Protein AF-A0A1H8N2S2-F1 (afdb_monomer_lite)

Structure (mmCIF, N/CA/C/O backbone):
data_AF-A0A1H8N2S2-F1
#
_entry.id   AF-A0A1H8N2S2-F1
#
loop_
_atom_site.group_PDB
_atom_site.id
_atom_site.type_symbol
_atom_site.label_atom_id
_atom_site.label_alt_id
_atom_site.label_comp_id
_atom_site.label_asym_id
_atom_site.label_entity_id
_atom_site.label_seq_id
_atom_site.pdbx_PDB_ins_code
_atom_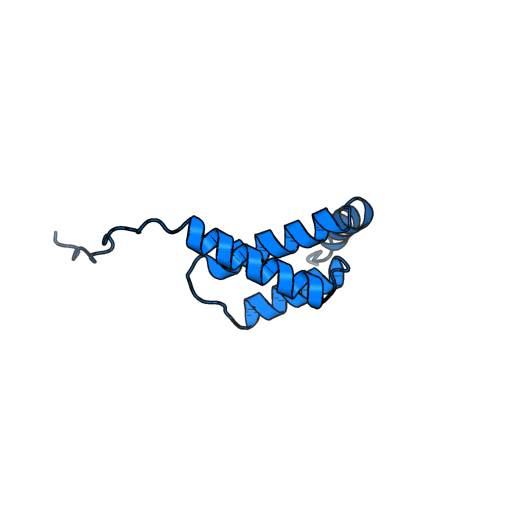site.Cartn_x
_atom_site.Cartn_y
_atom_site.Cartn_z
_atom_site.occupancy
_atom_site.B_iso_or_equiv
_atom_site.auth_seq_id
_atom_site.auth_comp_id
_atom_site.auth_asym_id
_atom_site.auth_atom_id
_atom_site.pdbx_PDB_model_num
ATOM 1 N N . MET A 1 1 ? -21.318 -27.434 -14.359 1.00 37.22 1 MET A N 1
ATOM 2 C CA . MET A 1 1 ? -19.907 -26.992 -14.448 1.00 37.22 1 MET A CA 1
ATOM 3 C C . MET A 1 1 ? -19.875 -25.468 -14.367 1.00 37.22 1 MET A C 1
ATOM 5 O O . MET A 1 1 ? -20.130 -24.808 -15.367 1.00 37.22 1 MET A O 1
ATOM 9 N N . GLN A 1 2 ? -19.665 -24.911 -13.171 1.00 47.34 2 GLN A N 1
ATOM 10 C CA . GLN A 1 2 ? -19.586 -23.462 -12.944 1.00 47.34 2 GLN A CA 1
ATOM 11 C C . GLN A 1 2 ? -18.260 -22.936 -13.529 1.00 47.34 2 GLN A C 1
ATOM 13 O O . GLN A 1 2 ? -17.192 -23.424 -13.164 1.00 47.34 2 GLN A O 1
ATOM 18 N N . ARG A 1 3 ? -18.303 -21.983 -14.469 1.00 43.25 3 ARG A N 1
ATOM 19 C CA . ARG A 1 3 ? -17.097 -21.363 -15.053 1.00 43.25 3 ARG A CA 1
ATOM 20 C C . ARG A 1 3 ? -16.529 -20.307 -14.098 1.00 43.25 3 ARG A C 1
ATOM 22 O O . ARG A 1 3 ? -16.826 -19.127 -14.236 1.00 43.25 3 ARG A O 1
ATOM 29 N N . SER A 1 4 ? -15.683 -20.722 -13.163 1.00 49.00 4 SER A N 1
ATOM 30 C CA . SER A 1 4 ? -15.052 -19.845 -12.160 1.00 49.00 4 SER A CA 1
ATOM 31 C C . SER A 1 4 ? -13.778 -19.116 -12.639 1.00 49.00 4 SER A C 1
ATOM 33 O O . SER A 1 4 ? -12.875 -18.897 -11.842 1.00 49.00 4 SER A O 1
ATOM 35 N N . ALA A 1 5 ? -13.635 -18.755 -13.922 1.00 55.78 5 ALA A N 1
ATOM 36 C CA . ALA A 1 5 ? -12.314 -18.392 -14.472 1.00 55.78 5 ALA A CA 1
ATOM 37 C C . ALA A 1 5 ? -12.266 -17.172 -15.414 1.00 55.78 5 ALA A C 1
ATOM 39 O O . ALA A 1 5 ? -11.509 -17.187 -16.381 1.00 55.78 5 ALA A O 1
ATOM 40 N N . GLN A 1 6 ? -13.032 -16.101 -15.170 1.00 54.12 6 GLN A N 1
ATOM 41 C CA . GLN A 1 6 ? -12.938 -14.887 -16.009 1.00 54.12 6 GLN A CA 1
ATOM 42 C C . GLN A 1 6 ? -12.634 -13.575 -15.271 1.00 54.12 6 GLN A C 1
ATOM 44 O O . GLN A 1 6 ? -12.848 -12.506 -15.828 1.00 54.12 6 GLN A O 1
ATOM 49 N N . TYR A 1 7 ? -12.034 -13.619 -14.078 1.00 51.97 7 TYR A N 1
ATOM 50 C CA . TYR A 1 7 ? -11.437 -12.413 -13.476 1.00 51.97 7 TYR A CA 1
ATOM 51 C C . TYR A 1 7 ? -10.041 -12.085 -14.045 1.00 51.97 7 TYR A C 1
ATOM 53 O O . TYR A 1 7 ? -9.627 -10.930 -14.057 1.00 51.97 7 TYR A O 1
ATOM 61 N N . PHE A 1 8 ? -9.332 -13.070 -14.608 1.00 54.38 8 PHE A N 1
ATOM 62 C CA . PHE A 1 8 ? -7.962 -12.904 -15.114 1.00 54.38 8 PHE A CA 1
ATOM 63 C C . PHE A 1 8 ? -7.777 -11.922 -16.295 1.00 54.38 8 PHE A C 1
ATOM 65 O O . PHE A 1 8 ? -6.793 -11.179 -16.269 1.00 54.38 8 PHE A O 1
ATOM 72 N N . PRO A 1 9 ? -8.661 -11.851 -17.315 1.00 54.00 9 PRO A N 1
ATOM 73 C CA . PRO A 1 9 ? -8.442 -10.953 -18.454 1.00 54.00 9 PRO A CA 1
ATOM 74 C C . PRO A 1 9 ? -8.587 -9.474 -18.075 1.00 54.00 9 PRO A C 1
ATOM 76 O O . PRO A 1 9 ? -7.849 -8.627 -18.579 1.00 54.00 9 PRO A O 1
ATOM 79 N N . PHE A 1 10 ? -9.522 -9.161 -17.173 1.00 55.28 10 PHE A N 1
ATOM 80 C CA . PHE A 1 10 ? -9.795 -7.790 -16.745 1.00 55.28 10 PHE A CA 1
ATOM 81 C C . PHE A 1 10 ? -8.640 -7.230 -15.913 1.00 55.28 10 PHE A C 1
ATOM 83 O O . PHE A 1 10 ? -8.151 -6.139 -16.205 1.00 55.28 10 PHE A O 1
ATOM 90 N N . THR A 1 11 ? -8.128 -8.008 -14.957 1.00 55.41 11 THR A N 1
ATOM 91 C CA . THR A 1 11 ? -6.993 -7.590 -14.126 1.00 55.41 11 THR A CA 1
ATOM 92 C C . THR A 1 11 ? -5.707 -7.472 -14.948 1.00 55.41 11 THR A C 1
ATOM 94 O O . THR A 1 11 ? -4.974 -6.500 -14.781 1.00 55.41 11 THR A O 1
ATOM 97 N N . GLN A 1 12 ? -5.451 -8.375 -15.908 1.00 58.22 12 GLN A N 1
ATOM 98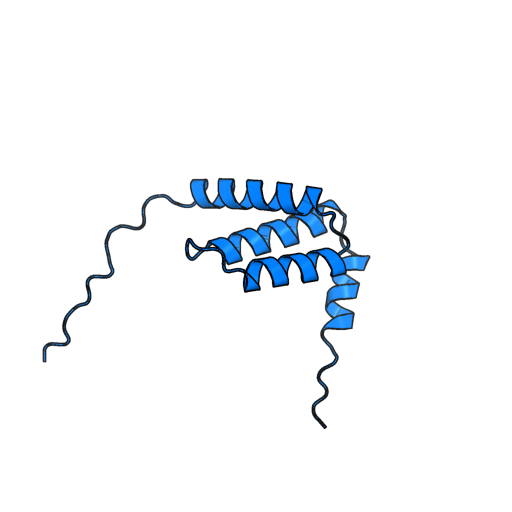 C CA . GLN A 1 12 ? -4.286 -8.263 -16.802 1.00 58.22 12 GLN A CA 1
ATOM 99 C C . GLN A 1 12 ? -4.333 -7.026 -17.701 1.00 58.22 12 GLN A C 1
ATOM 101 O O . GLN A 1 12 ? -3.294 -6.415 -17.946 1.00 58.22 12 GLN A O 1
ATOM 106 N N . ARG A 1 13 ? -5.516 -6.634 -18.187 1.00 59.66 13 ARG A N 1
ATOM 107 C CA . ARG A 1 13 ? -5.660 -5.432 -19.018 1.00 59.66 13 ARG A CA 1
ATOM 108 C C . ARG A 1 13 ? -5.333 -4.167 -18.231 1.00 59.66 13 ARG A C 1
ATOM 110 O O . ARG A 1 13 ? -4.588 -3.330 -18.725 1.00 59.66 13 ARG A O 1
ATOM 117 N N . ILE A 1 14 ? -5.806 -4.087 -16.986 1.00 59.91 14 ILE A N 1
ATOM 118 C CA . ILE A 1 14 ? -5.450 -3.005 -16.060 1.00 59.91 14 ILE A CA 1
ATOM 119 C C . ILE A 1 14 ? -3.935 -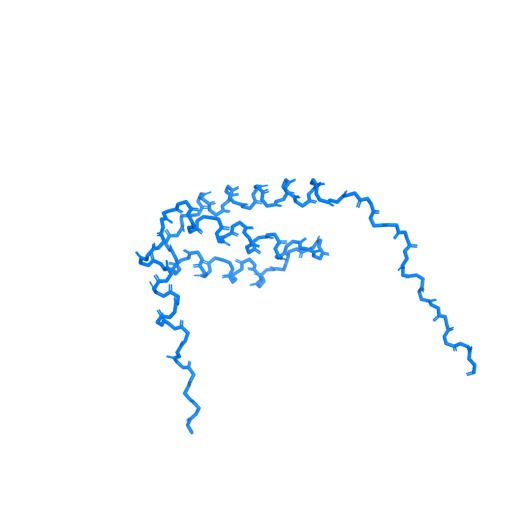2.991 -15.834 1.00 59.91 14 ILE A C 1
ATOM 121 O O . ILE A 1 14 ? -3.319 -1.942 -15.938 1.00 59.91 14 ILE A O 1
ATOM 125 N N . CYS A 1 15 ? -3.305 -4.146 -15.605 1.00 60.41 15 CYS A N 1
ATOM 126 C CA . CYS A 1 15 ? -1.854 -4.214 -15.401 1.00 60.41 15 CYS A CA 1
ATOM 127 C C . CYS A 1 15 ? -1.040 -3.785 -16.626 1.00 60.41 15 CYS A C 1
ATOM 129 O O . CYS A 1 15 ? 0.017 -3.181 -16.467 1.00 60.41 15 CYS A O 1
ATOM 131 N N . ARG A 1 16 ? -1.498 -4.140 -17.832 1.00 60.91 16 ARG A N 1
ATOM 132 C CA . ARG A 1 16 ? -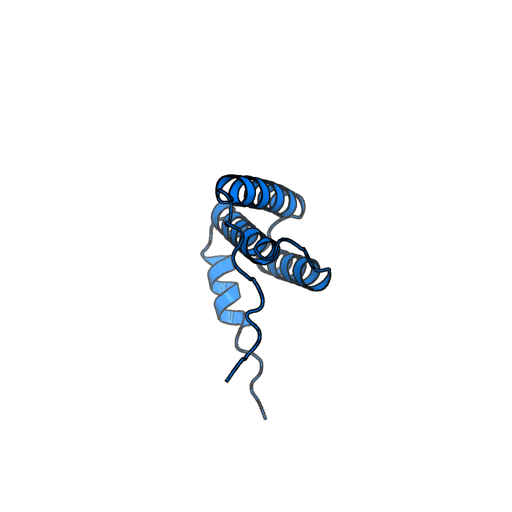0.787 -3.869 -19.087 1.00 60.91 16 ARG A CA 1
ATOM 133 C C . ARG A 1 16 ? -0.913 -2.412 -19.519 1.00 60.91 16 ARG A C 1
ATOM 135 O O . ARG A 1 16 ? 0.048 -1.853 -20.035 1.00 60.91 16 ARG A O 1
ATOM 142 N N . ASP A 1 17 ? -2.086 -1.822 -19.312 1.00 69.75 17 ASP A N 1
ATOM 143 C CA . ASP A 1 17 ? -2.398 -0.486 -19.814 1.00 69.75 17 ASP A CA 1
ATOM 144 C C . ASP A 1 17 ? -2.156 0.605 -18.733 1.00 69.75 17 ASP A C 1
ATOM 146 O O . ASP A 1 17 ? -2.124 1.792 -19.053 1.00 69.75 17 ASP A O 1
ATOM 150 N N . ALA A 1 18 ? -1.937 0.234 -17.458 1.00 73.56 18 ALA A N 1
ATOM 151 C CA . ALA A 1 18 ? -1.695 1.175 -16.357 1.00 73.56 18 ALA A CA 1
ATOM 152 C C . ALA A 1 18 ? -0.207 1.472 -16.101 1.00 73.56 18 ALA A C 1
ATOM 154 O O . ALA A 1 18 ? 0.639 0.582 -15.985 1.00 73.56 18 ALA A O 1
ATOM 155 N N . SER A 1 19 ? 0.099 2.756 -15.893 1.00 83.19 19 SER A N 1
ATOM 156 C CA . SER A 1 19 ? 1.425 3.215 -15.465 1.00 83.19 19 SER A CA 1
ATOM 157 C C . SER A 1 19 ? 1.806 2.679 -14.074 1.00 83.19 19 SER A C 1
ATOM 159 O O . SER A 1 19 ? 0.945 2.289 -13.285 1.00 83.19 19 SER A O 1
ATOM 161 N N . ALA A 1 20 ? 3.099 2.687 -13.727 1.00 82.94 20 ALA A N 1
ATOM 162 C CA . ALA A 1 20 ? 3.551 2.345 -12.372 1.00 82.94 20 ALA A CA 1
ATOM 163 C C . ALA A 1 20 ? 2.840 3.176 -11.292 1.00 82.94 20 ALA A C 1
ATOM 165 O O . ALA A 1 20 ? 2.312 2.614 -10.338 1.00 82.94 20 ALA A O 1
ATOM 166 N N . ALA A 1 21 ? 2.717 4.489 -11.502 1.00 85.19 21 ALA A N 1
ATOM 167 C CA . ALA A 1 21 ? 2.024 5.381 -10.578 1.00 85.19 21 ALA A CA 1
ATOM 168 C C . ALA A 1 21 ? 0.548 4.997 -10.386 1.00 85.19 21 ALA A C 1
ATOM 170 O O . ALA A 1 21 ? 0.064 4.949 -9.259 1.00 85.19 21 ALA A O 1
ATOM 171 N N . THR A 1 22 ? -0.152 4.653 -11.471 1.00 85.00 22 THR A N 1
ATOM 172 C CA . THR A 1 22 ? -1.551 4.203 -11.417 1.00 85.00 22 THR A CA 1
ATOM 173 C C . THR A 1 22 ? -1.693 2.903 -10.625 1.00 85.00 22 THR A C 1
ATOM 175 O O . THR A 1 22 ? -2.618 2.757 -9.832 1.00 85.00 22 THR A O 1
ATOM 178 N N . ARG A 1 23 ? -0.757 1.962 -10.786 1.00 87.12 23 ARG A N 1
ATOM 179 C CA . ARG A 1 23 ? -0.762 0.690 -10.046 1.00 87.12 23 ARG A CA 1
ATOM 180 C C . ARG A 1 23 ? -0.565 0.920 -8.545 1.00 87.12 23 ARG A C 1
ATOM 182 O O . ARG A 1 23 ? -1.267 0.314 -7.740 1.00 87.12 23 ARG A O 1
ATOM 189 N N . VAL A 1 24 ? 0.304 1.859 -8.170 1.00 89.56 24 VAL A N 1
ATOM 190 C CA . VAL A 1 24 ? 0.482 2.279 -6.771 1.00 89.56 24 VAL A CA 1
ATOM 191 C C . VAL A 1 24 ? -0.769 2.978 -6.224 1.00 89.56 24 VAL A C 1
ATOM 193 O O . VAL A 1 24 ? -1.164 2.702 -5.095 1.00 89.56 24 VAL A O 1
ATOM 196 N N . GLN A 1 25 ? -1.435 3.826 -7.014 1.00 88.12 25 GLN A N 1
ATOM 197 C CA . GLN A 1 25 ? -2.693 4.472 -6.610 1.00 88.12 25 GLN A CA 1
ATOM 198 C C . GLN A 1 25 ? -3.818 3.464 -6.346 1.00 88.12 25 GLN A C 1
ATOM 200 O O . GLN A 1 25 ? -4.580 3.639 -5.401 1.00 88.12 25 GLN A O 1
ATOM 205 N N . ILE A 1 26 ? -3.906 2.387 -7.130 1.00 87.81 26 ILE A N 1
ATOM 206 C CA . ILE A 1 26 ? -4.885 1.315 -6.887 1.00 87.81 26 ILE A CA 1
ATOM 207 C C . ILE A 1 26 ? -4.634 0.657 -5.522 1.00 87.81 26 ILE A C 1
ATOM 209 O O . ILE A 1 26 ? -5.578 0.452 -4.763 1.00 87.81 26 ILE A O 1
ATOM 213 N N . ILE A 1 27 ? -3.373 0.368 -5.179 1.00 91.00 27 ILE A N 1
ATOM 214 C CA . ILE A 1 27 ? -3.015 -0.180 -3.859 1.00 91.00 27 ILE A CA 1
ATOM 215 C C . ILE A 1 27 ? -3.356 0.798 -2.736 1.00 91.00 27 ILE A C 1
ATOM 217 O O . ILE A 1 27 ? -3.861 0.384 -1.699 1.00 91.00 27 ILE A O 1
ATOM 221 N N . GLU A 1 28 ? -3.111 2.089 -2.937 1.00 91.12 28 GLU A N 1
ATOM 222 C CA . GLU A 1 28 ? -3.473 3.127 -1.971 1.00 91.12 28 GLU A CA 1
ATOM 223 C C . GLU A 1 28 ? -4.984 3.171 -1.715 1.00 91.12 28 GLU A C 1
ATOM 225 O O . GLU A 1 28 ? -5.408 3.192 -0.564 1.00 91.12 28 GLU A O 1
ATOM 230 N N . MET A 1 29 ? -5.802 3.098 -2.770 1.00 89.38 29 MET A N 1
ATOM 231 C CA . MET A 1 29 ? -7.260 3.036 -2.633 1.00 89.38 29 MET A CA 1
ATOM 232 C C . MET A 1 29 ? -7.722 1.785 -1.882 1.00 89.38 29 MET A C 1
ATOM 234 O O . MET A 1 29 ? -8.618 1.877 -1.046 1.00 89.38 29 MET A O 1
ATOM 238 N N . LEU A 1 30 ? -7.110 0.628 -2.154 1.00 90.00 30 LEU A N 1
ATOM 239 C CA . LEU A 1 30 ? -7.417 -0.613 -1.437 1.00 90.00 30 LEU A CA 1
ATOM 240 C C . LEU A 1 30 ? -7.091 -0.497 0.054 1.00 90.00 30 LEU A C 1
ATOM 242 O O . LEU A 1 30 ? -7.891 -0.932 0.877 1.00 90.00 30 LEU A O 1
ATOM 246 N N . TRP A 1 31 ? -5.975 0.147 0.406 1.00 91.19 31 TRP A N 1
ATOM 247 C CA . TRP A 1 31 ? -5.657 0.440 1.801 1.00 91.19 31 TRP A CA 1
ATOM 248 C C . TRP A 1 31 ? -6.690 1.358 2.451 1.00 91.19 31 TRP A C 1
ATOM 250 O O . TRP A 1 31 ? -7.112 1.083 3.564 1.00 91.19 31 TRP A O 1
ATOM 260 N N . THR A 1 32 ? -7.137 2.418 1.774 1.00 88.25 32 THR A N 1
ATOM 261 C CA . THR A 1 32 ? -8.172 3.310 2.324 1.00 88.25 32 THR A CA 1
ATOM 262 C C . THR A 1 32 ? -9.467 2.560 2.649 1.00 88.25 32 THR A C 1
ATOM 264 O O . THR A 1 32 ? -10.098 2.856 3.658 1.00 88.25 32 THR A O 1
ATOM 267 N N . VAL A 1 33 ? -9.853 1.582 1.825 1.00 87.88 33 VAL A N 1
ATOM 268 C CA . VAL A 1 33 ? -11.044 0.754 2.074 1.00 87.88 33 VAL A CA 1
ATOM 269 C C . VAL A 1 33 ? -10.815 -0.213 3.236 1.00 87.88 33 VAL A C 1
ATOM 271 O O . VAL A 1 33 ? -11.642 -0.250 4.141 1.00 87.88 33 VAL A O 1
ATOM 274 N N . ALA A 1 34 ? -9.684 -0.923 3.252 1.00 87.94 34 ALA A N 1
ATOM 275 C CA . ALA A 1 34 ? -9.339 -1.871 4.319 1.00 87.94 34 ALA A CA 1
ATOM 276 C C . ALA A 1 34 ? -9.161 -1.212 5.699 1.00 87.94 34 ALA A C 1
ATOM 278 O O . ALA A 1 34 ? -9.214 -1.876 6.715 1.00 87.94 34 ALA A O 1
ATOM 279 N N . TYR A 1 35 ? -8.925 0.101 5.753 1.00 86.19 35 TYR A N 1
ATOM 280 C CA . TYR A 1 35 ? -8.827 0.849 7.011 1.00 86.19 35 TYR A CA 1
ATOM 281 C C . TYR A 1 35 ? -10.098 1.630 7.371 1.00 86.19 35 TYR A C 1
ATOM 283 O O . TYR A 1 35 ? -10.108 2.349 8.370 1.00 86.19 35 TYR A O 1
ATOM 291 N N . SER A 1 36 ? -11.159 1.543 6.564 1.00 84.44 36 SER A N 1
ATOM 292 C CA . SER A 1 36 ? -12.352 2.389 6.722 1.00 84.44 36 SER A CA 1
ATOM 293 C C . SER A 1 36 ? -13.204 2.060 7.953 1.00 84.44 36 SER A C 1
ATOM 295 O O . SER A 1 36 ? -13.926 2.929 8.437 1.00 84.44 36 SER A O 1
ATOM 297 N N . ASP A 1 37 ? -13.096 0.845 8.485 1.00 78.31 37 ASP A N 1
ATOM 298 C CA . ASP A 1 37 ? -13.746 0.398 9.723 1.00 78.31 37 ASP A CA 1
ATOM 299 C C . ASP A 1 37 ? -12.867 0.605 10.976 1.00 78.31 37 ASP A C 1
ATOM 301 O O . ASP A 1 37 ? -13.302 0.346 12.099 1.00 78.31 37 ASP A O 1
ATOM 305 N N . GLY A 1 38 ? -11.646 1.124 10.793 1.00 75.06 38 GLY A N 1
ATOM 306 C CA . GLY A 1 38 ? -10.693 1.412 11.860 1.00 75.06 38 GLY A CA 1
ATOM 307 C C . GLY A 1 38 ? -9.853 0.218 12.325 1.00 75.06 38 GLY A C 1
ATOM 308 O O . GLY A 1 38 ? -9.033 0.400 13.229 1.00 75.06 38 GLY A O 1
ATOM 309 N N . ALA A 1 39 ? -9.994 -0.972 11.730 1.00 80.19 39 ALA A N 1
ATOM 310 C CA . ALA A 1 39 ? -9.202 -2.149 12.083 1.00 80.19 39 ALA A CA 1
ATOM 311 C C . ALA A 1 39 ? -8.768 -2.925 10.834 1.00 80.19 39 ALA A C 1
ATOM 313 O O . ALA A 1 39 ? -9.577 -3.242 9.986 1.00 80.19 39 ALA A O 1
ATOM 314 N N . LEU A 1 40 ? -7.485 -3.284 10.744 1.00 84.31 40 LEU A N 1
ATOM 315 C CA . LEU A 1 40 ? -6.996 -4.113 9.639 1.00 84.31 40 LEU A CA 1
ATOM 316 C C . LEU A 1 40 ? -7.025 -5.593 10.029 1.00 84.31 40 LEU A C 1
ATOM 318 O O . LEU A 1 40 ? -6.315 -5.984 10.964 1.00 84.31 40 LEU A O 1
ATOM 322 N N . ASP A 1 41 ? -7.756 -6.411 9.274 1.00 84.56 41 ASP A N 1
ATOM 323 C CA . ASP A 1 41 ? -7.734 -7.868 9.432 1.00 84.56 41 ASP A CA 1
ATOM 324 C C . ASP A 1 41 ? -6.522 -8.492 8.691 1.00 84.56 41 ASP A C 1
ATOM 326 O O . ASP A 1 41 ? -6.171 -8.065 7.580 1.00 84.56 41 ASP A O 1
ATOM 330 N N . PRO A 1 42 ? -5.844 -9.507 9.265 1.00 85.50 42 PRO A N 1
ATOM 331 C CA . PRO A 1 42 ? -4.851 -10.317 8.556 1.00 85.50 42 PRO A CA 1
ATOM 332 C C . PRO A 1 42 ? -5.271 -10.802 7.158 1.00 85.50 42 PRO A C 1
ATOM 334 O O . PRO A 1 42 ? -4.422 -10.863 6.261 1.00 85.50 42 PRO A O 1
ATOM 337 N N . ASP A 1 43 ? -6.548 -11.127 6.953 1.00 85.62 43 ASP A N 1
ATOM 338 C CA . ASP A 1 43 ? -7.071 -11.591 5.666 1.00 85.62 43 ASP A CA 1
ATOM 339 C C . ASP A 1 43 ? -7.081 -10.473 4.609 1.00 85.62 43 ASP A C 1
ATOM 341 O O . ASP A 1 43 ? -6.777 -10.711 3.435 1.00 85.62 43 ASP A O 1
ATOM 345 N N . GLU A 1 44 ? -7.348 -9.230 5.013 1.00 86.69 44 GLU A N 1
ATOM 346 C CA . GLU A 1 44 ? -7.324 -8.067 4.121 1.00 86.69 44 GLU A CA 1
ATOM 347 C C . GLU A 1 44 ? -5.899 -7.711 3.702 1.00 86.69 44 GLU A C 1
ATOM 349 O O . GLU A 1 44 ? -5.623 -7.458 2.526 1.00 86.69 44 GLU A O 1
ATOM 354 N N . ASP A 1 45 ? -4.961 -7.753 4.646 1.00 88.81 45 ASP A N 1
ATOM 355 C CA . ASP A 1 45 ? -3.545 -7.567 4.351 1.00 88.81 45 ASP A CA 1
ATOM 356 C C . ASP A 1 45 ? -3.025 -8.660 3.402 1.00 88.81 45 ASP A C 1
ATOM 358 O O . ASP A 1 45 ? -2.331 -8.364 2.421 1.00 88.81 45 ASP A O 1
ATOM 362 N N . ALA A 1 46 ? -3.412 -9.919 3.628 1.00 90.31 46 ALA A N 1
ATOM 363 C CA . ALA A 1 46 ? -3.079 -11.022 2.734 1.00 90.31 46 ALA A CA 1
ATOM 364 C C . ALA A 1 46 ? -3.654 -10.807 1.323 1.00 90.31 46 ALA A C 1
ATOM 366 O O . ALA A 1 46 ? -2.938 -10.995 0.332 1.00 90.31 46 ALA A O 1
ATOM 367 N N . LEU A 1 47 ? -4.905 -10.352 1.217 1.00 88.69 47 LEU A N 1
ATOM 368 C CA . LEU A 1 47 ? -5.548 -10.034 -0.056 1.00 88.69 47 LEU A CA 1
ATOM 369 C C . LEU A 1 47 ? -4.817 -8.904 -0.795 1.00 88.69 47 LEU A C 1
ATOM 371 O O . LEU A 1 47 ? -4.499 -9.040 -1.980 1.00 88.69 47 LEU A O 1
ATOM 375 N N . ILE A 1 48 ? -4.479 -7.811 -0.109 1.00 89.31 48 ILE A N 1
ATOM 376 C CA . ILE A 1 48 ? -3.764 -6.676 -0.710 1.00 89.31 48 ILE A CA 1
ATOM 377 C C . ILE A 1 48 ? -2.375 -7.105 -1.200 1.00 89.31 48 ILE A C 1
ATOM 379 O O . ILE A 1 48 ? -1.948 -6.694 -2.284 1.00 89.31 48 ILE A O 1
ATOM 383 N N . ARG A 1 49 ? -1.672 -7.979 -0.467 1.00 89.69 49 ARG A N 1
ATOM 384 C CA . ARG A 1 49 ? -0.392 -8.556 -0.921 1.00 89.69 49 ARG A CA 1
ATOM 385 C C . ARG A 1 49 ? -0.556 -9.400 -2.185 1.00 89.69 49 ARG A C 1
ATOM 387 O O . ARG A 1 49 ? 0.259 -9.271 -3.101 1.00 89.69 49 ARG A O 1
ATOM 394 N N . GLN A 1 50 ? -1.598 -10.230 -2.265 1.00 89.44 50 GLN A N 1
ATOM 395 C CA . GLN A 1 50 ? -1.891 -11.021 -3.465 1.00 89.44 50 GLN A CA 1
ATOM 396 C C . GLN A 1 50 ? -2.165 -10.115 -4.671 1.00 89.44 50 GLN A C 1
ATOM 398 O O . GLN A 1 50 ? -1.574 -10.304 -5.736 1.00 89.44 50 GLN A O 1
ATOM 403 N N . VAL A 1 51 ? -2.997 -9.086 -4.492 1.00 87.06 51 VAL A N 1
ATOM 404 C CA . VAL A 1 51 ? -3.311 -8.114 -5.547 1.00 87.06 51 VAL A CA 1
ATOM 405 C C . VAL A 1 51 ? -2.057 -7.356 -5.989 1.00 87.06 51 VAL A C 1
ATOM 407 O O . VAL A 1 51 ? -1.805 -7.267 -7.191 1.00 87.06 51 VAL A O 1
ATOM 410 N N . ALA A 1 52 ? -1.221 -6.888 -5.057 1.00 88.75 52 ALA A N 1
ATOM 411 C CA . ALA A 1 52 ? 0.046 -6.217 -5.364 1.00 88.75 52 ALA A CA 1
ATOM 412 C C . ALA A 1 52 ? 0.990 -7.096 -6.205 1.00 88.75 52 ALA A C 1
ATOM 414 O O . ALA A 1 52 ? 1.599 -6.611 -7.164 1.00 88.75 52 ALA A O 1
ATOM 415 N N . GLY A 1 53 ? 1.053 -8.399 -5.907 1.00 87.31 53 GLY A N 1
ATOM 416 C CA . GLY A 1 53 ? 1.820 -9.373 -6.687 1.00 87.31 53 GLY A CA 1
ATOM 417 C C . GLY A 1 53 ? 1.303 -9.551 -8.119 1.00 87.31 53 GLY A C 1
ATOM 418 O O . GLY A 1 53 ? 2.100 -9.686 -9.055 1.00 87.31 53 GLY A O 1
ATOM 419 N N . LEU A 1 54 ? -0.019 -9.490 -8.311 1.00 86.25 54 LEU A N 1
ATOM 420 C CA . LEU A 1 54 ? -0.647 -9.562 -9.634 1.00 86.25 54 LEU A CA 1
ATOM 421 C C . LEU A 1 54 ? -0.369 -8.308 -10.467 1.00 86.25 54 LEU A C 1
ATOM 423 O O . LEU A 1 54 ? -0.032 -8.426 -11.645 1.00 86.25 54 LEU A O 1
ATOM 427 N N . ILE A 1 55 ? -0.443 -7.124 -9.853 1.00 84.88 55 ILE A N 1
ATOM 428 C CA . ILE A 1 55 ? -0.250 -5.844 -10.548 1.00 84.88 55 ILE A CA 1
ATOM 429 C C . ILE A 1 55 ? 1.205 -5.355 -10.571 1.00 84.88 55 ILE A C 1
ATOM 431 O O . ILE A 1 55 ? 1.485 -4.249 -11.035 1.00 84.88 55 ILE A O 1
ATOM 435 N N . LYS A 1 56 ? 2.155 -6.189 -10.129 1.00 87.25 56 LYS A N 1
ATOM 436 C CA . LYS A 1 56 ? 3.602 -5.907 -10.149 1.00 87.25 56 LYS A CA 1
ATOM 437 C C . LYS A 1 56 ? 3.964 -4.604 -9.421 1.00 87.25 56 LYS A C 1
ATOM 439 O O . LYS A 1 56 ? 4.715 -3.790 -9.961 1.00 87.25 56 LYS A O 1
ATOM 444 N N . VAL A 1 57 ? 3.405 -4.407 -8.229 1.00 87.25 57 VAL A N 1
ATOM 445 C CA . VAL A 1 57 ? 3.783 -3.324 -7.305 1.00 87.25 57 VAL A CA 1
ATOM 446 C C . VAL A 1 57 ? 4.751 -3.890 -6.270 1.00 87.25 57 VAL A C 1
ATOM 448 O O . VAL A 1 57 ? 4.517 -4.972 -5.731 1.00 87.25 57 VAL A O 1
ATOM 451 N N . SER A 1 58 ? 5.852 -3.185 -6.018 1.00 89.38 58 SER A N 1
ATOM 452 C CA . SER A 1 58 ? 6.866 -3.628 -5.057 1.00 89.38 58 SER A CA 1
ATOM 453 C C . SER A 1 58 ? 6.382 -3.517 -3.605 1.00 89.38 58 SER A C 1
ATOM 455 O O . SER A 1 58 ? 5.501 -2.717 -3.280 1.00 89.38 58 SER A O 1
ATOM 457 N N . ASP A 1 59 ? 6.989 -4.286 -2.696 1.00 88.12 59 ASP A N 1
ATOM 458 C CA . ASP A 1 59 ? 6.687 -4.211 -1.259 1.00 88.12 59 ASP A CA 1
ATOM 459 C C . ASP A 1 59 ? 6.907 -2.805 -0.682 1.00 88.12 59 ASP A C 1
ATOM 461 O O . ASP A 1 59 ? 6.136 -2.352 0.167 1.00 88.12 59 ASP A O 1
ATOM 465 N N . TRP A 1 60 ? 7.931 -2.100 -1.173 1.00 90.56 60 TRP A N 1
ATOM 466 C CA . TRP A 1 60 ? 8.235 -0.730 -0.767 1.00 90.56 60 TRP A CA 1
ATOM 467 C C . TRP A 1 60 ? 7.128 0.241 -1.190 1.00 90.56 60 TRP A C 1
ATOM 469 O O . TRP A 1 60 ? 6.620 0.995 -0.361 1.00 90.56 60 TRP A O 1
ATOM 479 N N . GLU A 1 61 ? 6.695 0.178 -2.452 1.00 89.81 61 GLU A N 1
ATOM 480 C CA . GLU A 1 61 ? 5.598 1.009 -2.961 1.00 89.81 61 GLU A CA 1
ATOM 481 C C . GLU A 1 61 ? 4.279 0.710 -2.243 1.00 89.81 61 GLU A C 1
ATOM 483 O O . GLU A 1 61 ? 3.529 1.635 -1.935 1.00 89.81 61 GLU A O 1
ATOM 488 N N . ARG A 1 62 ? 4.010 -0.563 -1.915 1.00 89.94 62 ARG A N 1
ATOM 489 C CA . ARG A 1 62 ? 2.846 -0.955 -1.107 1.00 89.94 62 ARG A CA 1
ATOM 490 C C . ARG A 1 62 ? 2.896 -0.325 0.284 1.00 89.94 62 ARG A C 1
ATOM 492 O O . ARG A 1 62 ? 1.880 0.185 0.749 1.00 89.94 62 ARG A O 1
ATOM 499 N N . GLY A 1 63 ? 4.053 -0.363 0.946 1.00 90.12 63 GLY A N 1
ATOM 500 C CA . GLY A 1 63 ? 4.245 0.250 2.263 1.00 90.12 63 GLY A CA 1
ATOM 501 C C . GLY A 1 63 ? 4.096 1.774 2.230 1.00 90.12 63 GLY A C 1
ATOM 502 O O . GLY A 1 63 ? 3.436 2.350 3.093 1.00 90.12 63 GLY A O 1
ATOM 503 N N . ALA A 1 64 ? 4.642 2.423 1.199 1.00 92.50 64 ALA A N 1
ATOM 504 C CA . ALA A 1 64 ? 4.481 3.858 0.985 1.00 92.50 64 ALA A CA 1
ATOM 505 C C . ALA A 1 64 ? 3.012 4.238 0.723 1.00 92.50 64 ALA A C 1
ATOM 507 O O . ALA A 1 64 ? 2.510 5.192 1.314 1.00 92.50 64 ALA A O 1
ATOM 508 N N . ALA A 1 65 ? 2.304 3.465 -0.106 1.00 91.12 65 ALA A N 1
ATOM 509 C CA . ALA A 1 65 ? 0.879 3.647 -0.376 1.00 91.12 65 ALA A CA 1
ATOM 510 C C . ALA A 1 65 ? 0.026 3.473 0.888 1.00 91.12 65 ALA A C 1
ATOM 512 O O . ALA A 1 65 ? -0.873 4.272 1.127 1.00 91.12 65 ALA A O 1
ATOM 513 N N . ARG A 1 66 ? 0.348 2.486 1.736 1.00 90.75 66 ARG A N 1
ATOM 514 C CA . ARG A 1 66 ? -0.302 2.299 3.040 1.00 90.75 66 ARG A CA 1
ATOM 515 C C . ARG A 1 66 ? -0.178 3.551 3.902 1.00 90.75 66 ARG A C 1
ATOM 517 O O . ARG A 1 66 ? -1.181 4.042 4.400 1.00 90.75 66 ARG A O 1
ATOM 524 N N . LYS A 1 67 ? 1.037 4.092 4.043 1.00 90.62 67 LYS A N 1
ATOM 525 C CA . LYS A 1 67 ? 1.277 5.305 4.836 1.00 90.62 67 LYS A CA 1
ATOM 526 C C . LYS A 1 67 ? 0.421 6.479 4.345 1.00 90.62 67 LYS A C 1
ATOM 528 O O . LYS A 1 67 ? -0.257 7.102 5.153 1.00 90.62 67 LYS A O 1
ATOM 533 N N . ARG A 1 68 ? 0.390 6.720 3.029 1.00 90.56 68 ARG A N 1
ATOM 534 C CA . ARG A 1 68 ? -0.442 7.781 2.433 1.00 90.56 68 ARG A CA 1
ATOM 535 C C . ARG A 1 68 ? -1.939 7.554 2.652 1.00 90.56 68 ARG A C 1
ATOM 537 O O . ARG A 1 68 ? -2.670 8.507 2.894 1.00 90.56 68 ARG A O 1
ATOM 544 N N . ALA A 1 69 ? -2.398 6.305 2.585 1.00 89.31 69 ALA A N 1
ATOM 545 C CA . ALA A 1 69 ? -3.794 5.966 2.840 1.00 89.31 69 ALA A CA 1
ATOM 546 C C . ALA A 1 69 ? -4.204 6.254 4.294 1.00 89.31 69 ALA A C 1
ATOM 548 O O . ALA A 1 69 ? -5.287 6.794 4.505 1.00 89.31 69 ALA A O 1
ATOM 549 N N . LEU A 1 70 ? -3.337 5.954 5.271 1.00 88.06 70 LEU A N 1
ATOM 550 C CA . LEU A 1 70 ? -3.566 6.312 6.676 1.00 88.06 70 LEU A CA 1
ATOM 551 C C . LEU A 1 70 ? -3.618 7.834 6.862 1.00 88.06 70 LEU A C 1
ATOM 553 O O . LEU A 1 70 ? -4.597 8.334 7.401 1.00 88.06 70 LEU A O 1
ATOM 557 N N . GLU A 1 71 ? -2.629 8.569 6.340 1.00 88.12 71 GLU A N 1
ATOM 558 C CA . GLU A 1 71 ? -2.597 10.043 6.401 1.00 88.12 71 GLU A CA 1
ATOM 559 C C . GLU A 1 71 ? -3.882 10.662 5.816 1.00 88.12 71 GLU A C 1
ATOM 561 O O . GLU A 1 71 ? -4.430 11.632 6.340 1.00 88.12 71 GLU A O 1
ATOM 566 N N . LYS A 1 72 ? -4.410 10.076 4.736 1.00 85.88 72 LYS A N 1
ATOM 567 C CA . LYS A 1 72 ? -5.649 10.525 4.092 1.00 85.88 72 LYS A CA 1
ATOM 568 C C . LYS A 1 72 ? -6.903 10.221 4.916 1.00 85.88 72 LYS A C 1
ATOM 570 O O . LYS A 1 72 ? -7.835 11.025 4.910 1.00 85.88 72 LYS A O 1
ATOM 575 N N . LEU A 1 73 ? -6.948 9.078 5.597 1.00 83.56 73 LEU A N 1
ATOM 576 C CA . LEU A 1 73 ? -8.049 8.722 6.497 1.00 83.56 73 LEU A CA 1
ATOM 577 C C . LEU A 1 73 ? -8.061 9.614 7.738 1.00 83.56 73 LEU A C 1
ATOM 579 O O . LEU A 1 73 ? -9.121 10.112 8.112 1.00 83.56 73 LEU A O 1
ATOM 583 N N . GLU A 1 74 ? -6.890 9.899 8.307 1.00 79.81 74 GLU A N 1
ATOM 584 C CA . GLU A 1 74 ? -6.729 10.869 9.395 1.00 79.81 74 GLU A CA 1
ATOM 585 C C . GLU A 1 74 ? -7.226 12.260 8.971 1.00 79.81 74 GLU A C 1
ATOM 587 O O . GLU A 1 74 ? -7.959 12.903 9.715 1.00 79.81 74 GLU A O 1
ATOM 592 N N . ALA A 1 75 ? -6.931 12.688 7.738 1.00 75.00 75 ALA A N 1
ATOM 593 C CA . ALA A 1 75 ? -7.412 13.960 7.192 1.00 75.00 75 ALA A CA 1
ATOM 594 C C . ALA A 1 75 ? -8.915 13.980 6.834 1.00 75.00 75 ALA A C 1
ATOM 596 O O . ALA A 1 75 ? -9.496 15.055 6.706 1.00 75.00 75 ALA A O 1
ATOM 597 N N . THR A 1 76 ? -9.544 12.815 6.639 1.00 64.62 76 THR A N 1
ATOM 598 C CA . THR A 1 76 ? -10.987 12.700 6.336 1.00 64.62 76 THR A CA 1
ATOM 599 C C . THR A 1 76 ? -11.827 12.572 7.613 1.00 64.62 76 THR A C 1
ATOM 601 O O . THR A 1 76 ? -13.026 12.848 7.597 1.00 64.62 76 THR A O 1
ATOM 604 N N . THR A 1 77 ? -11.203 12.196 8.733 1.00 55.38 77 THR A N 1
ATOM 605 C CA . THR A 1 77 ? -11.864 11.997 10.028 1.00 55.38 77 THR A CA 1
ATOM 606 C C . THR A 1 77 ? -11.952 13.317 10.807 1.00 55.38 77 THR A C 1
ATOM 608 O O . THR A 1 77 ? -11.290 13.515 11.818 1.00 55.38 77 THR A O 1
ATOM 611 N N . GLU A 1 78 ? -12.802 14.235 10.347 1.00 48.50 78 GLU A N 1
ATOM 612 C CA . GLU A 1 78 ? -13.509 15.168 11.244 1.00 48.50 78 GLU A CA 1
ATOM 613 C C . GLU A 1 78 ? -14.659 14.392 11.933 1.00 48.50 78 GLU A C 1
ATOM 615 O O . GLU A 1 78 ? -15.194 13.446 11.346 1.00 48.50 78 GLU A O 1
ATOM 620 N N . PRO A 1 79 ? -15.005 14.691 13.201 1.00 45.97 79 PRO A N 1
ATOM 621 C CA . PRO A 1 79 ? -15.464 13.682 14.148 1.00 45.97 79 PRO A CA 1
ATOM 622 C C . PRO A 1 79 ? -16.860 13.167 13.802 1.00 45.97 79 PRO A C 1
ATOM 624 O O . PRO A 1 79 ? -17.837 13.918 13.802 1.00 45.97 79 PRO A O 1
ATOM 627 N N . ALA A 1 80 ? -16.974 11.855 13.600 1.00 44.34 80 ALA A N 1
ATOM 628 C CA . ALA A 1 80 ? -18.258 11.180 13.685 1.00 44.34 80 ALA A CA 1
ATOM 629 C C . ALA A 1 80 ? -18.836 11.432 15.092 1.00 44.34 80 ALA A C 1
ATOM 631 O O . ALA A 1 80 ? -18.369 10.875 16.086 1.00 44.34 80 ALA A O 1
ATOM 632 N N . GLY A 1 81 ? -19.813 12.341 15.177 1.00 43.12 81 GLY A N 1
ATOM 633 C CA . GLY A 1 81 ? -20.573 12.615 16.394 1.00 43.12 81 GLY A CA 1
ATOM 634 C C . GLY A 1 81 ? -21.220 11.341 16.961 1.00 43.12 81 GLY A C 1
ATOM 635 O O . GLY A 1 81 ? -21.439 10.372 16.229 1.00 43.12 81 GLY A O 1
ATOM 636 N N . PRO A 1 82 ? -21.534 11.311 18.269 1.00 53.81 82 PRO A N 1
ATOM 637 C CA . PRO A 1 82 ? -21.936 10.094 18.960 1.00 53.81 82 PRO A CA 1
ATOM 638 C C . PRO A 1 82 ? -23.376 9.748 18.582 1.00 53.81 82 PRO A C 1
ATOM 640 O O . PRO A 1 82 ? -24.321 10.304 19.136 1.00 53.81 82 PRO A O 1
ATOM 643 N N . ALA A 1 83 ? -23.571 8.849 17.623 1.00 52.31 83 ALA A N 1
ATOM 644 C CA . ALA A 1 83 ? -24.916 8.487 17.192 1.00 52.31 83 ALA A CA 1
ATOM 645 C C . ALA A 1 83 ? -25.018 7.036 16.730 1.00 52.31 83 ALA A C 1
ATOM 647 O O . ALA A 1 83 ? -25.422 6.779 15.607 1.00 52.31 83 ALA A O 1
ATOM 648 N N . LEU A 1 84 ? -24.724 6.091 17.625 1.00 46.88 84 LEU A N 1
ATOM 649 C CA . LEU A 1 84 ? -25.428 4.804 17.657 1.00 46.88 84 LEU A CA 1
ATOM 650 C C . LEU A 1 84 ? -25.725 4.424 19.116 1.00 46.88 84 LEU A C 1
ATOM 652 O O . LEU A 1 84 ? -25.250 3.429 19.660 1.00 46.88 84 LE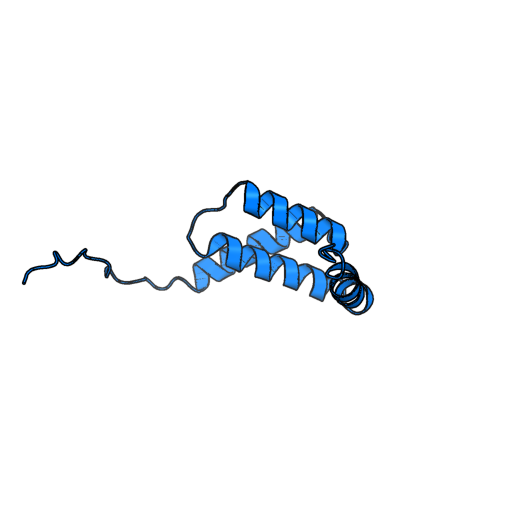U A O 1
ATOM 656 N N . LEU A 1 85 ? -26.552 5.252 19.764 1.00 47.44 85 LEU A N 1
ATOM 657 C CA . LEU A 1 85 ? -27.407 4.778 20.846 1.00 47.44 85 LEU A CA 1
ATOM 658 C C . LEU A 1 85 ? -28.408 3.794 20.228 1.00 47.44 85 LEU A C 1
ATOM 660 O O . LEU A 1 85 ? -29.344 4.186 19.539 1.00 47.44 85 LEU A O 1
ATOM 664 N N . HIS A 1 86 ? -28.159 2.509 20.452 1.00 51.62 86 HIS A N 1
ATOM 665 C CA . HIS A 1 86 ? -29.160 1.475 20.688 1.00 51.62 86 HIS A CA 1
ATOM 666 C C . HIS A 1 86 ? -30.451 2.058 21.302 1.00 51.62 86 HIS A C 1
ATOM 668 O O . HIS A 1 86 ? -30.597 2.171 22.517 1.00 51.62 86 HIS A O 1
ATOM 674 N N . ALA A 1 87 ? -31.407 2.449 20.464 1.00 46.84 87 ALA A N 1
ATOM 675 C CA . ALA A 1 87 ? -32.763 2.700 20.923 1.00 46.84 87 ALA A CA 1
ATOM 676 C C . ALA A 1 87 ? -33.381 1.337 21.285 1.00 46.84 87 ALA A C 1
ATOM 678 O O . ALA A 1 87 ? -33.412 0.453 20.422 1.00 46.84 87 ALA A O 1
ATOM 679 N N . PRO A 1 88 ? -33.849 1.111 22.527 1.00 55.91 88 PRO A N 1
ATOM 680 C CA . PRO A 1 88 ? -34.659 -0.059 22.810 1.00 55.91 88 PRO A CA 1
ATOM 681 C C . PRO A 1 88 ? -35.938 0.043 21.976 1.00 55.91 88 PRO A C 1
ATOM 683 O O . PRO A 1 88 ? -36.599 1.082 21.946 1.00 55.91 88 PRO A O 1
ATOM 686 N N . LEU A 1 89 ? -36.254 -1.042 21.270 1.00 54.75 89 LEU A N 1
ATOM 687 C CA . LEU A 1 89 ? -37.545 -1.243 20.628 1.00 54.75 89 LEU A CA 1
ATOM 688 C C . LEU A 1 89 ? -38.614 -1.273 21.725 1.00 54.75 89 LEU A C 1
ATOM 690 O O . LEU A 1 89 ? -38.887 -2.322 22.302 1.00 54.75 89 LEU A O 1
ATOM 694 N N . THR A 1 90 ? -39.192 -0.113 22.022 1.00 53.66 90 THR A N 1
ATOM 695 C CA . THR A 1 90 ? -40.417 -0.005 22.809 1.00 53.66 90 THR A CA 1
ATOM 696 C C . THR A 1 90 ? -41.545 0.409 21.875 1.00 53.66 90 THR A C 1
ATOM 698 O O . THR A 1 90 ? -41.677 1.582 21.530 1.00 53.66 90 THR A O 1
ATOM 701 N N . CYS A 1 91 ? -42.349 -0.571 21.474 1.00 40.09 91 CYS A N 1
ATOM 702 C CA . CYS A 1 91 ? -43.807 -0.498 21.460 1.00 40.09 91 CYS A CA 1
ATOM 703 C C . CYS A 1 91 ? -44.356 -1.920 21.587 1.00 40.09 91 CYS A C 1
ATOM 705 O O . CYS A 1 91 ? -43.771 -2.827 20.952 1.00 40.09 91 CYS A O 1
#

pLDDT: mean 74.4, std 17.37, range [37.22, 92.5]

Secondary structure (DSSP, 8-state):
------SHHHHHHHHHHS-HHHHHHHHHHHHHHHTTTS---HHHHHHHHHHHHHTT--HHHHHHHHHHHHHHHHHH-----S---------

Foldseek 3Di:
D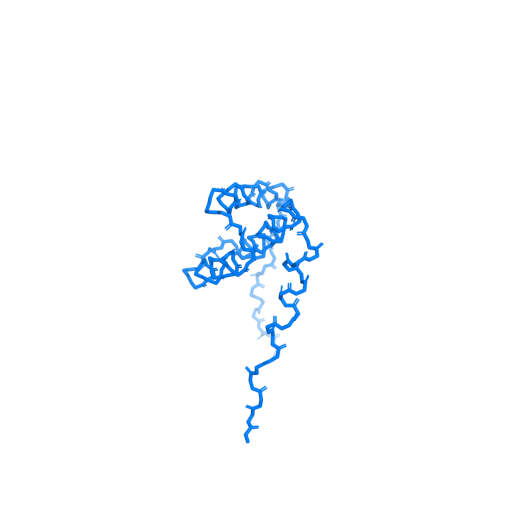DPPDPPVVVLVVCLVVDDLVRLLVVLLVLLLVCCVVPDHDPVSVVVSVVSCVSSVHDPVSSVVSNVVSVVVVVVVPPDPPDPDPPDPPDD

Sequence (91 aa):
MQRSAQYFPFTQRICRDASAATRVQIIEMLWTVAYSDGALDPDEDALIRQVAGLIKVSDWERGAARKRALEKLEATTEPAGPALLHAPLTC

Radius of gyration: 17.93 Å; chains: 1; bounding box: 52×42×43 Å